Protein AF-A0AAJ3P695-F1 (afdb_monomer_lite)

Foldseek 3Di:
DDDDDDDDDPDDDDDPDDDDDAAQVLLVLLLVLLCCLQPVLLVQLLVLLLVQLLQQVVLVVDDPPDPSSSVVSVVSVVSNVVSVVSSVVSLVSSQVSLVVCCVVVRNVVSSVNSPVSSVVSVVSSVVSNVVSNVNSNVNNVVVVVD

Sequence (146 aa):
MPVGGYAAPSGSYTAPDAAPKPSGFLGLLALGLSILAAVVMPIIGGVSAFEVGRRIPQGVSGSTSDLGFLSPARDQVLWTELSFWAGTVFGIAAIVLGIIAIRRKRGRGAGIAALIVAVLGAIIFFVAVFTAFAVGGAAGYATFTT

Structure (mmCIF, N/CA/C/O backbone):
data_AF-A0AAJ3P695-F1
#
_entry.id   AF-A0AAJ3P695-F1
#
loop_
_atom_site.group_PDB
_atom_site.id
_atom_site.type_symbol
_atom_site.label_atom_id
_atom_site.label_alt_id
_atom_site.label_comp_id
_atom_site.label_asym_id
_atom_site.label_entity_id
_atom_site.label_seq_id
_atom_site.pdbx_PDB_ins_code
_atom_site.Cartn_x
_atom_site.Cartn_y
_atom_site.Cartn_z
_atom_site.occupancy
_atom_site.B_iso_or_equiv
_atom_site.auth_seq_id
_atom_site.auth_comp_id
_atom_site.auth_asym_id
_atom_site.auth_atom_id
_atom_site.pdbx_PDB_model_num
ATOM 1 N N . MET A 1 1 ? -24.726 28.591 71.465 1.00 56.81 1 MET A N 1
ATOM 2 C CA . MET A 1 1 ? -24.799 27.114 71.447 1.00 56.81 1 MET A CA 1
ATOM 3 C C . MET A 1 1 ? -24.069 26.636 70.196 1.00 56.81 1 MET A C 1
ATOM 5 O O . MET A 1 1 ? -24.360 27.201 69.147 1.00 56.81 1 MET A O 1
ATOM 9 N N . PRO A 1 2 ? -23.082 25.724 70.272 1.00 57.81 2 PRO A N 1
ATOM 10 C CA . PRO A 1 2 ? -22.361 25.244 69.089 1.00 57.81 2 PRO A CA 1
ATOM 11 C C . PRO A 1 2 ? -23.301 24.443 68.178 1.00 57.81 2 PRO A C 1
ATOM 13 O O . PRO A 1 2 ? -24.028 23.577 68.661 1.00 57.81 2 PRO A O 1
ATOM 16 N N . VAL A 1 3 ? -23.319 24.749 66.880 1.00 68.31 3 VAL A N 1
ATOM 17 C CA . VAL A 1 3 ? -24.127 24.011 65.898 1.00 68.31 3 VAL A CA 1
ATOM 18 C C . VAL A 1 3 ? -23.517 22.626 65.671 1.00 68.31 3 VAL A C 1
ATOM 20 O O . VAL A 1 3 ? -22.312 22.506 65.451 1.00 68.31 3 VAL A O 1
ATOM 23 N N . GLY A 1 4 ? -24.340 21.580 65.796 1.00 68.31 4 GLY A N 1
ATOM 24 C CA . GLY A 1 4 ? -23.918 20.183 65.694 1.00 68.31 4 GLY A CA 1
ATOM 25 C C . GLY A 1 4 ? -23.222 19.890 64.364 1.00 68.31 4 GLY A C 1
ATOM 26 O O . GLY A 1 4 ? -23.743 20.219 63.300 1.00 68.31 4 GLY A O 1
ATOM 27 N N . GLY A 1 5 ? -22.033 19.291 64.437 1.00 70.69 5 GLY A N 1
ATOM 28 C CA . GLY A 1 5 ? -21.273 18.871 63.264 1.00 70.69 5 GLY A CA 1
ATOM 29 C C . GLY A 1 5 ? -21.982 17.742 62.519 1.00 70.69 5 GLY A C 1
ATOM 30 O O . GLY A 1 5 ? -22.472 16.794 63.132 1.00 70.69 5 GLY A O 1
ATOM 31 N N . TYR A 1 6 ? -22.038 17.844 61.192 1.00 68.00 6 TYR A N 1
ATOM 32 C CA . TYR A 1 6 ? -22.589 16.800 60.335 1.00 68.00 6 TYR A CA 1
ATOM 33 C C . TYR A 1 6 ? -21.729 15.534 60.437 1.00 68.00 6 TYR A C 1
ATOM 35 O O . TYR A 1 6 ? -20.518 15.581 60.218 1.00 68.00 6 TYR A O 1
ATOM 43 N N . ALA A 1 7 ? -22.350 14.400 60.767 1.00 68.19 7 ALA A N 1
ATOM 44 C CA . ALA A 1 7 ? -21.685 13.105 60.734 1.00 68.19 7 ALA A CA 1
ATOM 45 C C . ALA A 1 7 ? -21.284 12.780 59.286 1.00 68.19 7 ALA A C 1
ATOM 47 O O . ALA A 1 7 ? -22.132 12.753 58.392 1.00 68.19 7 ALA A O 1
ATOM 48 N N . ALA A 1 8 ? -19.990 12.554 59.049 1.00 70.19 8 ALA A N 1
ATOM 49 C CA . ALA A 1 8 ? -19.507 12.097 57.754 1.00 70.19 8 ALA A CA 1
ATOM 50 C C . ALA A 1 8 ? -20.079 10.693 57.464 1.00 70.19 8 ALA A C 1
ATOM 52 O O . ALA A 1 8 ? -20.046 9.846 58.363 1.00 70.19 8 ALA A O 1
ATOM 53 N N . PRO A 1 9 ? -20.596 10.421 56.250 1.00 70.00 9 PRO A N 1
ATOM 54 C CA . PRO A 1 9 ? -21.115 9.104 55.900 1.00 70.00 9 PRO A CA 1
ATOM 55 C C . PRO A 1 9 ? -20.042 8.030 56.106 1.00 70.00 9 PRO A C 1
ATOM 57 O O . PRO A 1 9 ? -18.983 8.067 55.479 1.00 70.00 9 PRO A O 1
ATOM 60 N N . SER A 1 10 ? -20.307 7.073 56.993 1.00 69.50 10 SER A N 1
ATOM 61 C CA . SER A 1 10 ? -19.448 5.915 57.213 1.00 69.50 10 SER A CA 1
ATOM 62 C C . SER A 1 10 ? -19.768 4.835 56.178 1.00 69.50 10 SER A C 1
ATOM 64 O O . SER A 1 10 ? -20.741 4.095 56.289 1.00 69.50 10 SER A O 1
ATOM 66 N N . GLY A 1 11 ? -18.932 4.750 55.146 1.00 74.44 11 GLY A N 1
ATOM 67 C CA . GLY A 1 11 ? -18.967 3.683 54.149 1.00 74.44 11 GLY A CA 1
ATOM 68 C C . GLY A 1 11 ? -17.710 3.719 53.286 1.00 74.44 11 GLY A C 1
ATOM 69 O O . GLY A 1 11 ? -17.326 4.778 52.794 1.00 74.44 11 GLY A O 1
ATOM 70 N N . SER A 1 12 ? -17.041 2.579 53.108 1.00 76.88 12 SER A N 1
ATOM 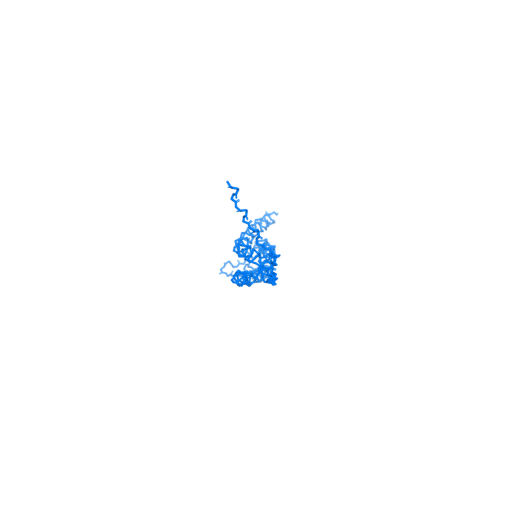71 C CA . SER A 1 12 ? -15.943 2.477 52.146 1.00 76.88 12 SER A CA 1
ATOM 72 C C . SER A 1 12 ? -16.518 2.480 50.732 1.00 76.88 12 SER A C 1
ATOM 74 O O . SER A 1 12 ? -17.296 1.595 50.380 1.00 76.88 12 SER A O 1
ATOM 76 N N . TYR A 1 13 ? -16.139 3.464 49.917 1.00 77.38 13 TYR A N 1
ATOM 77 C CA . TYR A 1 13 ? -16.445 3.452 48.489 1.00 77.38 13 TYR A CA 1
ATOM 78 C C . TYR A 1 13 ? -15.694 2.289 47.831 1.00 77.38 13 TYR A C 1
ATOM 80 O O . TYR A 1 13 ? -14.474 2.339 47.671 1.00 77.38 13 TYR A O 1
ATOM 88 N N . THR A 1 14 ? -16.416 1.236 47.455 1.00 78.31 14 THR A N 1
ATOM 89 C CA . THR A 1 14 ? -15.878 0.162 46.618 1.00 78.31 14 THR A CA 1
ATOM 90 C C . THR A 1 14 ? -16.176 0.508 45.166 1.00 78.31 14 THR A C 1
ATOM 92 O O . THR A 1 14 ? -17.333 0.514 44.744 1.00 78.31 14 THR A O 1
ATOM 95 N N . ALA A 1 15 ? -15.131 0.835 44.404 1.00 79.69 15 ALA A N 1
ATOM 96 C CA . ALA A 1 15 ? -15.264 1.040 42.968 1.00 79.69 15 ALA A CA 1
ATOM 97 C C . ALA A 1 15 ? -15.734 -0.271 42.303 1.00 79.69 15 ALA A C 1
ATOM 99 O O . ALA A 1 15 ? -15.202 -1.329 42.644 1.00 79.69 15 ALA A O 1
ATOM 100 N N . PRO A 1 16 ? -16.701 -0.226 41.368 1.00 79.62 16 PRO A N 1
ATOM 101 C CA . PRO A 1 16 ? -17.107 -1.407 40.611 1.00 79.62 16 PRO A CA 1
ATOM 102 C C . PRO A 1 16 ? -15.920 -2.026 39.864 1.00 79.62 16 PRO A C 1
ATOM 104 O O . PRO A 1 16 ? -15.073 -1.289 39.349 1.00 79.62 16 PRO A O 1
ATOM 107 N N . ASP A 1 17 ? -15.889 -3.357 39.753 1.00 79.75 17 ASP A N 1
ATOM 108 C CA . ASP A 1 17 ? -14.869 -4.061 38.972 1.00 79.75 17 ASP A CA 1
ATOM 109 C C . ASP A 1 17 ? -14.808 -3.513 37.539 1.00 79.75 17 ASP A C 1
ATOM 111 O O . ASP A 1 17 ? -15.821 -3.382 36.842 1.00 79.75 17 ASP A O 1
ATOM 115 N N . ALA A 1 18 ? -13.600 -3.170 37.088 1.00 77.00 18 ALA A N 1
ATOM 116 C CA . ALA A 1 18 ? -13.396 -2.630 35.754 1.00 77.00 18 ALA A CA 1
ATOM 117 C C . ALA A 1 18 ? -13.766 -3.682 34.696 1.00 77.00 18 ALA A C 1
ATOM 119 O O . ALA A 1 18 ? -13.201 -4.776 34.658 1.00 77.00 18 ALA A O 1
ATOM 120 N N . ALA A 1 19 ? -14.694 -3.335 33.800 1.00 76.94 19 ALA A N 1
ATOM 121 C CA . ALA A 1 19 ? -15.082 -4.217 32.705 1.00 76.94 19 ALA A CA 1
ATOM 122 C C . ALA A 1 19 ? -13.863 -4.588 31.823 1.00 76.94 19 ALA A C 1
ATOM 124 O O . ALA A 1 19 ? -13.024 -3.721 31.543 1.00 76.94 19 ALA A O 1
ATOM 125 N N . PRO A 1 20 ? -13.767 -5.838 31.322 1.00 76.31 20 PRO A N 1
ATOM 126 C CA . PRO A 1 20 ? -12.651 -6.269 30.485 1.00 76.31 20 PRO A CA 1
ATOM 127 C C . PRO A 1 20 ? -12.475 -5.390 29.240 1.00 76.31 20 PRO A C 1
ATOM 129 O O . PRO A 1 20 ? -13.421 -5.145 28.484 1.00 76.31 20 PRO A O 1
ATOM 132 N N . LYS A 1 21 ? -11.241 -4.935 28.986 1.00 75.56 21 LYS A N 1
ATOM 133 C CA . LYS A 1 21 ? -10.930 -4.107 27.814 1.00 75.56 21 LYS A CA 1
ATOM 134 C C . LYS A 1 21 ? -11.071 -4.936 26.527 1.00 75.56 21 LYS A C 1
ATOM 136 O O . LYS A 1 21 ? -10.470 -6.005 26.418 1.00 75.56 21 LYS A O 1
ATOM 141 N N . PRO A 1 22 ? -11.806 -4.450 25.513 1.00 77.25 22 PRO A N 1
ATOM 142 C CA . PRO A 1 22 ? -11.942 -5.167 24.252 1.00 77.25 22 PRO A CA 1
ATOM 143 C C . PRO A 1 22 ? -10.596 -5.250 23.506 1.00 77.25 22 PRO A C 1
ATOM 145 O O . PRO A 1 22 ? -9.848 -4.273 23.447 1.00 77.25 22 PRO A O 1
ATOM 148 N N . SER A 1 23 ? -10.304 -6.413 22.907 1.00 85.31 23 SER A N 1
ATOM 149 C CA . SER A 1 23 ? -9.052 -6.667 22.171 1.00 85.31 23 SER A CA 1
ATOM 150 C C . SER A 1 23 ? -8.837 -5.680 21.016 1.00 85.31 23 SER A C 1
ATOM 152 O O . SER A 1 23 ? -9.752 -5.398 20.240 1.00 85.31 23 SER A O 1
ATOM 154 N N . GLY A 1 24 ? -7.606 -5.176 20.887 1.00 88.75 24 GLY A N 1
ATOM 155 C CA . GLY A 1 24 ? -7.182 -4.252 19.829 1.00 88.75 24 GLY A CA 1
ATOM 156 C C . GLY A 1 24 ? -6.712 -4.919 18.53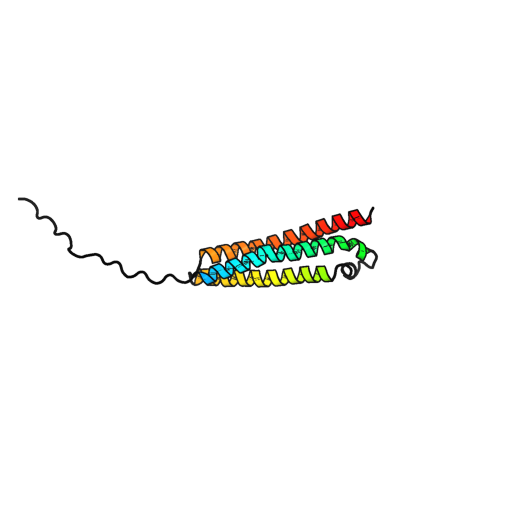3 1.00 88.75 24 GLY A C 1
ATOM 157 O O . GLY A 1 24 ? -6.305 -4.212 17.614 1.00 88.75 24 GLY A O 1
ATOM 158 N N . PHE A 1 25 ? -6.764 -6.253 18.448 1.00 93.31 25 PHE A N 1
ATOM 159 C CA . PHE A 1 25 ? -6.190 -7.031 17.344 1.00 93.31 25 PHE A CA 1
ATOM 160 C C . PHE A 1 25 ? -6.677 -6.585 15.959 1.00 93.31 25 PHE A C 1
ATOM 162 O O . PHE A 1 25 ? -5.885 -6.488 15.029 1.00 93.31 25 PHE A O 1
ATOM 169 N N . LEU A 1 26 ? -7.963 -6.245 15.828 1.00 91.44 26 LEU A N 1
ATOM 170 C CA . LEU A 1 26 ? -8.545 -5.865 14.540 1.00 91.44 26 LEU A CA 1
ATOM 171 C C . LEU A 1 26 ? -7.936 -4.571 13.978 1.00 91.44 26 LEU A C 1
ATOM 173 O O . LEU A 1 26 ? -7.648 -4.493 12.788 1.00 91.44 26 LEU A O 1
ATOM 177 N N . GLY A 1 27 ? -7.707 -3.576 14.841 1.00 92.69 27 GLY A N 1
ATOM 178 C CA . GLY A 1 27 ? -7.042 -2.335 14.450 1.00 92.69 27 GLY A CA 1
ATOM 179 C C . GLY A 1 27 ? -5.574 -2.554 14.084 1.00 92.69 27 GLY A C 1
ATOM 180 O O . GLY A 1 27 ? -5.097 -1.969 13.119 1.00 92.69 27 GLY A O 1
ATOM 181 N N . LEU A 1 28 ? -4.873 -3.427 14.814 1.00 95.75 28 LEU A N 1
ATOM 182 C CA . LEU A 1 28 ? -3.489 -3.811 14.511 1.00 95.75 28 LEU A CA 1
ATOM 183 C C . LEU A 1 28 ? -3.372 -4.534 13.166 1.00 95.75 28 LEU A C 1
ATOM 185 O O . LEU A 1 28 ? -2.480 -4.223 12.384 1.00 95.75 28 LEU A O 1
ATOM 189 N N . LEU A 1 29 ? -4.288 -5.457 12.876 1.00 96.81 29 LEU A N 1
ATOM 190 C CA . LEU A 1 29 ? -4.296 -6.193 11.616 1.00 96.81 29 LEU A CA 1
ATOM 191 C C . LEU A 1 29 ? -4.623 -5.272 10.432 1.00 96.81 29 LEU A C 1
ATOM 193 O O . LEU A 1 29 ? -3.947 -5.336 9.409 1.00 96.81 29 LEU A O 1
ATOM 197 N N . ALA A 1 30 ? -5.589 -4.360 10.595 1.00 97.00 30 ALA A N 1
ATOM 198 C CA . ALA A 1 30 ? -5.871 -3.321 9.605 1.00 97.00 30 ALA A CA 1
ATOM 199 C C . ALA A 1 30 ? -4.631 -2.459 9.319 1.00 97.00 30 ALA A C 1
ATOM 201 O O . ALA A 1 30 ? -4.295 -2.213 8.161 1.00 97.00 30 ALA A O 1
ATOM 202 N N . LEU A 1 31 ? -3.923 -2.042 10.373 1.00 97.50 31 LEU A N 1
ATOM 203 C CA . LEU A 1 31 ? -2.706 -1.247 10.243 1.00 97.50 31 LEU A CA 1
ATOM 204 C C . LEU A 1 31 ? -1.600 -2.024 9.520 1.00 97.50 31 LEU A C 1
ATOM 206 O O . LEU A 1 31 ? -1.015 -1.498 8.577 1.00 97.50 31 LEU A O 1
ATOM 210 N N . GLY A 1 32 ? -1.361 -3.283 9.893 1.00 97.75 32 GLY A N 1
ATOM 211 C CA . GLY A 1 32 ? -0.370 -4.134 9.231 1.00 97.75 32 GLY A CA 1
ATOM 212 C C . GLY A 1 32 ? -0.624 -4.283 7.729 1.00 97.75 32 GLY A C 1
ATOM 213 O O . GLY A 1 32 ? 0.291 -4.096 6.931 1.00 97.75 32 GLY A O 1
ATOM 214 N N . LEU A 1 33 ? -1.876 -4.530 7.331 1.00 97.81 33 LEU A N 1
ATOM 215 C CA . LEU A 1 33 ? -2.254 -4.616 5.917 1.00 97.81 33 LEU A CA 1
ATOM 216 C C . LEU A 1 33 ? -2.079 -3.283 5.181 1.00 97.81 33 LEU A C 1
ATOM 218 O O . LEU A 1 33 ? -1.593 -3.276 4.053 1.00 97.81 33 LEU A O 1
ATOM 222 N N . SER A 1 34 ? -2.418 -2.156 5.819 1.00 97.75 34 SER A N 1
ATOM 223 C CA . SER A 1 34 ? -2.213 -0.833 5.215 1.00 97.75 34 SER A CA 1
ATOM 224 C C . SER A 1 34 ? -0.733 -0.536 4.969 1.00 97.75 34 SER A C 1
ATOM 226 O O . SER A 1 34 ? -0.390 -0.020 3.913 1.00 97.75 34 SER A O 1
ATOM 228 N N . ILE A 1 35 ? 0.156 -0.920 5.891 1.00 98.19 35 ILE A N 1
ATOM 229 C CA . ILE A 1 35 ? 1.607 -0.749 5.738 1.00 98.19 35 ILE A CA 1
ATOM 230 C C . ILE A 1 35 ? 2.139 -1.662 4.632 1.00 98.19 35 ILE A C 1
ATOM 232 O O . ILE A 1 35 ? 2.925 -1.221 3.797 1.00 98.19 35 ILE A O 1
ATOM 236 N N . LEU A 1 36 ? 1.684 -2.917 4.582 1.00 97.62 36 LEU A N 1
ATOM 237 C CA . LEU A 1 36 ? 2.062 -3.846 3.518 1.00 97.62 36 LEU A CA 1
ATOM 238 C C . LEU A 1 36 ? 1.683 -3.287 2.137 1.00 97.62 36 LEU A C 1
ATOM 240 O O . LEU A 1 36 ? 2.505 -3.282 1.221 1.00 97.62 36 LEU A O 1
ATOM 244 N N . ALA A 1 37 ? 0.465 -2.753 2.019 1.00 97.19 37 ALA A N 1
ATOM 245 C CA . ALA A 1 37 ? -0.024 -2.112 0.806 1.00 97.19 37 ALA A CA 1
ATOM 246 C C . ALA A 1 37 ? 0.732 -0.817 0.470 1.00 97.19 37 ALA A C 1
ATOM 248 O O . ALA A 1 37 ? 1.038 -0.585 -0.692 1.00 97.19 37 ALA A O 1
ATOM 249 N N . ALA A 1 38 ? 1.047 0.018 1.464 1.00 97.69 38 ALA A N 1
ATOM 250 C CA . ALA A 1 38 ? 1.646 1.340 1.264 1.00 97.69 38 ALA A CA 1
ATOM 251 C C . ALA A 1 38 ? 3.174 1.330 1.108 1.00 97.69 38 ALA A C 1
ATOM 253 O O . ALA A 1 38 ? 3.742 2.342 0.708 1.00 97.69 38 ALA A O 1
ATOM 254 N N . VAL A 1 39 ? 3.846 0.226 1.448 1.00 98.00 39 VAL A N 1
ATOM 255 C CA . VAL A 1 39 ? 5.315 0.141 1.430 1.00 98.00 39 VAL A CA 1
ATOM 256 C C . VAL A 1 39 ? 5.791 -0.990 0.533 1.00 98.00 39 VAL A C 1
ATOM 258 O O . VAL A 1 39 ? 6.507 -0.750 -0.434 1.00 98.00 39 VAL A O 1
ATOM 261 N N . VAL A 1 40 ? 5.377 -2.228 0.807 1.00 97.94 40 VAL A N 1
ATOM 262 C CA . VAL A 1 40 ? 5.942 -3.398 0.117 1.00 97.94 40 VAL A CA 1
ATOM 263 C C . VAL A 1 40 ? 5.498 -3.445 -1.343 1.00 97.94 40 VAL A C 1
ATOM 265 O O . VAL A 1 40 ? 6.322 -3.675 -2.227 1.00 97.94 40 VAL A O 1
ATOM 268 N N . MET A 1 41 ? 4.220 -3.177 -1.616 1.00 98.06 41 MET A N 1
ATOM 269 C CA . MET A 1 41 ? 3.699 -3.213 -2.987 1.00 98.06 41 MET A CA 1
ATOM 270 C C . MET A 1 41 ? 4.295 -2.112 -3.886 1.00 98.06 41 MET A C 1
ATOM 272 O O . MET A 1 41 ? 4.734 -2.452 -4.984 1.00 98.06 41 MET A O 1
ATOM 276 N N . PRO A 1 42 ? 4.425 -0.839 -3.450 1.00 97.62 42 PRO A N 1
ATOM 277 C CA . PRO A 1 42 ? 5.130 0.194 -4.211 1.00 97.62 42 PRO A CA 1
ATOM 278 C C . PRO A 1 42 ? 6.595 -0.131 -4.497 1.00 97.62 42 PRO A C 1
ATOM 280 O O . PRO A 1 42 ? 7.080 0.210 -5.569 1.00 97.62 42 PRO A O 1
ATOM 283 N N . ILE A 1 43 ? 7.302 -0.798 -3.578 1.00 97.88 43 ILE A N 1
ATOM 284 C CA . ILE A 1 43 ? 8.700 -1.198 -3.803 1.00 97.88 43 ILE A CA 1
ATOM 285 C C . ILE A 1 43 ? 8.780 -2.227 -4.935 1.00 97.88 43 ILE A C 1
ATOM 287 O O . ILE A 1 43 ? 9.532 -2.031 -5.887 1.00 97.88 43 ILE A O 1
ATOM 291 N N . ILE A 1 44 ? 7.981 -3.296 -4.864 1.00 97.81 44 ILE A N 1
ATOM 292 C CA . ILE A 1 44 ? 7.969 -4.350 -5.892 1.00 97.81 44 ILE A CA 1
ATOM 293 C C . ILE A 1 44 ? 7.530 -3.771 -7.242 1.00 97.81 44 ILE A C 1
ATOM 295 O O . ILE A 1 44 ? 8.197 -3.986 -8.259 1.00 97.81 44 ILE A O 1
ATOM 299 N N . GLY A 1 45 ? 6.437 -3.004 -7.246 1.00 97.06 45 GLY A N 1
ATOM 300 C CA . GLY A 1 45 ? 5.902 -2.370 -8.445 1.00 97.06 45 GLY A CA 1
ATOM 301 C C . GLY A 1 45 ? 6.862 -1.351 -9.046 1.00 97.06 45 GLY A C 1
ATOM 302 O O . GLY A 1 45 ? 7.041 -1.342 -10.258 1.00 97.06 45 GLY A O 1
ATOM 303 N N . GLY A 1 46 ? 7.526 -0.546 -8.215 1.00 96.50 46 GLY A N 1
ATOM 304 C CA . GLY A 1 46 ? 8.492 0.469 -8.630 1.00 96.50 46 GLY A CA 1
ATOM 305 C C . GLY A 1 46 ? 9.769 -0.123 -9.225 1.00 96.50 46 GLY A C 1
ATOM 306 O O . GLY A 1 46 ? 10.174 0.290 -10.307 1.00 96.50 46 GLY A O 1
ATOM 307 N N . VAL A 1 47 ? 10.371 -1.132 -8.583 1.00 97.50 47 VAL A N 1
ATOM 308 C CA . VAL A 1 47 ? 11.546 -1.837 -9.139 1.00 97.50 47 VAL A CA 1
ATOM 309 C C . VAL A 1 47 ? 11.200 -2.461 -10.488 1.00 97.50 47 VAL A C 1
ATOM 311 O O . VAL A 1 47 ? 11.937 -2.297 -11.459 1.00 97.50 47 VAL A O 1
ATOM 314 N N . SER A 1 48 ? 10.043 -3.117 -10.570 1.00 96.62 48 SER A N 1
ATOM 315 C CA . SER A 1 48 ? 9.568 -3.719 -11.816 1.00 96.62 48 SER A CA 1
ATOM 316 C C . SER A 1 48 ? 9.301 -2.651 -12.883 1.00 96.62 48 SER A C 1
ATOM 318 O O . SER A 1 48 ? 9.736 -2.800 -14.018 1.00 96.62 48 SER A O 1
ATOM 320 N N . ALA A 1 49 ? 8.693 -1.521 -12.520 1.00 96.00 49 ALA A N 1
ATOM 321 C CA . ALA A 1 49 ? 8.389 -0.428 -13.440 1.00 96.00 49 ALA A CA 1
ATOM 322 C C . ALA A 1 49 ? 9.643 0.279 -13.978 1.00 96.00 49 ALA A C 1
ATOM 324 O O . ALA A 1 49 ? 9.695 0.607 -15.163 1.00 96.00 49 ALA A O 1
ATOM 325 N N . PHE A 1 50 ? 10.673 0.467 -13.147 1.00 96.75 50 PHE A N 1
ATOM 326 C CA . PHE A 1 50 ? 11.984 0.945 -13.595 1.00 96.75 50 PHE A CA 1
ATOM 327 C C . PHE A 1 50 ? 12.570 0.021 -14.663 1.00 96.75 50 PHE A C 1
ATOM 329 O O . PHE A 1 50 ? 13.019 0.457 -15.722 1.00 96.75 50 PHE A O 1
ATOM 336 N N . GLU A 1 51 ? 12.515 -1.277 -14.397 1.00 94.44 51 GLU A N 1
ATOM 337 C CA . GLU A 1 51 ? 13.002 -2.314 -15.288 1.00 94.44 51 GLU A CA 1
ATOM 338 C C . GLU A 1 51 ? 12.192 -2.392 -16.598 1.00 94.44 51 GLU A C 1
ATOM 340 O O . GLU A 1 51 ? 12.778 -2.624 -17.660 1.00 94.44 51 GLU A O 1
ATOM 345 N N . VAL A 1 52 ? 10.879 -2.134 -16.558 1.00 92.69 52 VAL A N 1
ATOM 346 C CA . VAL A 1 52 ? 10.061 -1.940 -17.766 1.00 92.69 52 VAL A CA 1
ATOM 347 C C . VAL A 1 52 ? 10.566 -0.738 -18.557 1.00 92.69 52 VAL A C 1
ATOM 349 O O . VAL A 1 52 ? 10.928 -0.898 -19.721 1.00 92.69 52 VAL A O 1
ATOM 352 N N . GLY A 1 53 ? 10.655 0.439 -17.928 1.00 91.75 53 GLY A N 1
ATOM 353 C CA . GLY A 1 53 ? 11.100 1.672 -18.581 1.00 91.75 53 GLY A CA 1
ATOM 354 C C . GLY A 1 53 ? 12.461 1.515 -19.262 1.00 91.75 53 GLY A C 1
ATOM 355 O O . GLY A 1 53 ? 12.624 1.863 -20.429 1.00 91.75 53 GLY A O 1
ATOM 356 N N . ARG A 1 54 ? 13.419 0.888 -18.572 1.00 93.19 54 ARG A N 1
ATOM 357 C CA . ARG A 1 54 ? 14.787 0.671 -19.062 1.00 93.19 54 ARG A CA 1
ATOM 358 C C . ARG A 1 54 ? 14.865 -0.179 -20.330 1.00 93.19 54 ARG A C 1
ATOM 360 O O . ARG A 1 54 ? 15.790 -0.007 -21.120 1.00 93.19 54 ARG A O 1
ATOM 367 N N . ARG A 1 55 ? 13.909 -1.088 -20.536 1.00 89.62 55 ARG A N 1
ATOM 368 C CA . ARG A 1 55 ? 13.865 -2.002 -21.689 1.00 89.62 55 ARG A CA 1
ATOM 369 C C . ARG A 1 55 ? 13.034 -1.483 -22.861 1.00 89.62 55 ARG A C 1
ATOM 371 O O . ARG A 1 55 ? 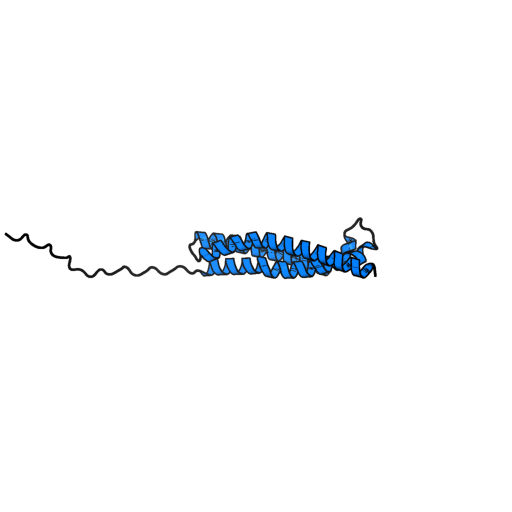13.120 -2.065 -23.940 1.00 89.62 55 ARG A O 1
ATOM 378 N N . ILE A 1 56 ? 12.283 -0.390 -22.691 1.00 85.81 56 ILE A N 1
ATOM 379 C CA . ILE A 1 56 ? 11.451 0.196 -23.759 1.00 85.81 56 ILE A CA 1
ATOM 380 C C . ILE A 1 56 ? 12.214 0.381 -25.074 1.00 85.81 56 ILE A C 1
ATOM 382 O O . ILE A 1 56 ? 11.692 -0.049 -26.103 1.00 85.81 56 ILE A O 1
ATOM 386 N N . PRO A 1 57 ? 13.437 0.941 -25.099 1.00 84.19 57 PRO A N 1
ATOM 387 C CA . PRO A 1 57 ? 14.084 1.225 -26.377 1.00 84.19 57 PRO A CA 1
ATOM 388 C C . PRO A 1 57 ? 14.421 -0.041 -27.187 1.00 84.19 57 PRO A C 1
ATOM 390 O O . PRO A 1 57 ? 14.497 0.024 -28.409 1.00 84.19 57 PRO A O 1
ATOM 393 N N . GLN A 1 58 ? 14.539 -1.211 -26.542 1.00 79.81 58 GLN A N 1
ATOM 394 C CA . GLN A 1 58 ? 14.725 -2.502 -27.227 1.00 79.81 58 GLN A CA 1
ATOM 395 C C . GLN A 1 58 ? 13.475 -2.905 -28.018 1.00 79.81 58 GLN A C 1
ATOM 397 O O . GLN A 1 58 ? 13.579 -3.456 -29.112 1.00 79.81 58 GLN A O 1
ATOM 402 N N . GLY A 1 59 ? 12.292 -2.610 -27.473 1.00 71.56 59 GLY A N 1
ATOM 403 C CA . GLY A 1 59 ? 11.001 -2.948 -28.071 1.00 71.56 59 GLY A CA 1
ATOM 404 C C . GLY A 1 59 ? 10.508 -1.948 -29.117 1.00 71.56 59 GLY A C 1
ATOM 405 O O . GLY A 1 59 ? 9.660 -2.297 -29.933 1.00 71.56 59 GLY A O 1
ATOM 406 N N . VAL A 1 60 ? 11.059 -0.729 -29.135 1.00 71.75 60 VAL A N 1
ATOM 407 C CA . VAL A 1 60 ? 10.722 0.329 -30.111 1.00 71.75 60 VAL A CA 1
ATOM 408 C C . VAL A 1 60 ? 11.277 0.035 -31.517 1.00 71.75 60 VAL A C 1
ATOM 410 O O . VAL A 1 60 ? 10.870 0.666 -32.485 1.00 71.75 60 VAL A O 1
ATOM 413 N N . SER A 1 61 ? 12.145 -0.972 -31.666 1.00 65.00 61 SER A N 1
ATOM 414 C CA . SER A 1 61 ? 12.611 -1.458 -32.976 1.00 65.00 61 SER A CA 1
ATOM 415 C C . SER A 1 61 ? 11.523 -2.166 -33.812 1.00 65.00 61 SER A C 1
ATOM 417 O O . SER A 1 61 ? 11.733 -2.410 -35.000 1.00 65.00 61 SER A O 1
ATOM 419 N N . GLY A 1 62 ? 10.365 -2.483 -33.214 1.00 62.28 62 GLY A N 1
ATOM 420 C CA . GLY A 1 62 ? 9.186 -3.055 -33.875 1.00 62.28 62 GLY A CA 1
ATOM 421 C C . GLY A 1 62 ? 8.034 -2.056 -34.071 1.00 62.28 62 GLY A C 1
ATOM 422 O O . GLY A 1 62 ? 8.167 -0.861 -33.821 1.00 62.28 62 GLY A O 1
ATOM 423 N N . SER A 1 63 ? 6.870 -2.546 -34.516 1.00 60.41 63 SER A N 1
ATOM 424 C CA . SER A 1 63 ? 5.658 -1.722 -34.662 1.00 60.41 63 SER A CA 1
ATOM 425 C C . SER A 1 63 ? 5.198 -1.161 -33.309 1.00 60.41 63 SER A C 1
ATOM 427 O O . SER A 1 63 ? 4.909 -1.919 -32.385 1.00 60.41 63 SER A O 1
ATOM 429 N N . THR A 1 64 ? 5.081 0.164 -33.205 1.00 67.25 64 THR A N 1
ATOM 430 C CA . THR A 1 64 ? 4.526 0.871 -32.035 1.00 67.25 64 THR A CA 1
ATOM 431 C C . THR A 1 64 ? 2.996 0.880 -32.011 1.00 67.25 64 THR A C 1
ATOM 433 O O . THR A 1 64 ? 2.399 1.433 -31.090 1.00 67.25 64 THR A O 1
ATOM 436 N N . SER A 1 65 ? 2.354 0.286 -33.022 1.00 69.31 65 SER A N 1
ATOM 437 C CA . SER A 1 65 ? 0.894 0.228 -33.141 1.00 69.31 65 SER A CA 1
ATOM 438 C C . SER A 1 65 ? 0.251 -0.757 -32.158 1.00 69.31 65 SER A C 1
ATOM 440 O O . SER A 1 65 ? -0.921 -0.592 -31.836 1.00 69.31 65 SER A O 1
ATOM 442 N N . ASP A 1 66 ? 1.026 -1.716 -31.63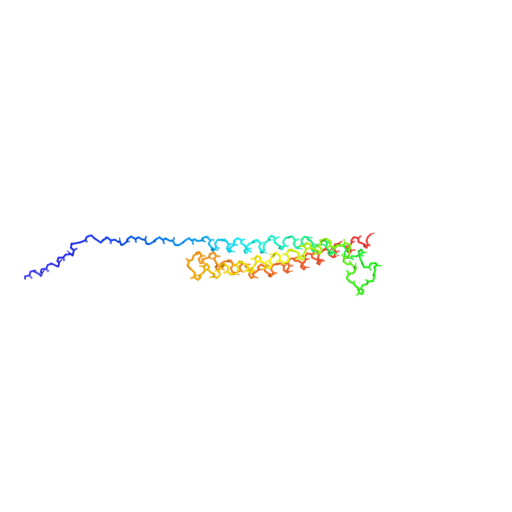8 1.00 75.19 66 ASP A N 1
ATOM 443 C CA . ASP A 1 66 ? 0.582 -2.737 -30.685 1.00 75.19 66 ASP A CA 1
ATOM 444 C C . ASP A 1 66 ? 1.447 -2.729 -29.414 1.00 75.19 66 ASP A C 1
ATOM 446 O O . ASP A 1 66 ? 2.587 -2.270 -29.420 1.00 75.19 66 ASP A O 1
ATOM 450 N N . LEU A 1 67 ? 0.963 -3.329 -28.318 1.00 79.56 67 LEU A N 1
ATOM 451 C CA . LEU A 1 67 ? 1.701 -3.467 -27.044 1.00 79.56 67 LEU A CA 1
ATOM 452 C C . LEU A 1 67 ? 2.941 -4.389 -27.126 1.00 79.56 67 LEU A C 1
ATOM 454 O O . LEU A 1 67 ? 3.576 -4.682 -26.112 1.00 79.56 67 LEU A O 1
ATOM 458 N N . GLY A 1 68 ? 3.315 -4.842 -28.327 1.00 78.44 68 GLY A N 1
ATOM 459 C CA . GLY A 1 68 ? 4.471 -5.703 -28.579 1.00 78.44 68 GLY A CA 1
ATOM 460 C C . GLY A 1 68 ? 5.808 -5.087 -28.155 1.00 78.44 68 GLY A C 1
ATOM 461 O O . GLY A 1 68 ? 6.727 -5.825 -27.804 1.00 78.44 68 GLY A O 1
ATOM 462 N N . PHE A 1 69 ? 5.908 -3.756 -28.077 1.00 77.06 69 PHE A N 1
ATOM 463 C CA . PHE A 1 69 ? 7.105 -3.069 -27.574 1.00 77.06 69 PHE A CA 1
ATOM 464 C C . PHE A 1 69 ? 7.381 -3.328 -26.078 1.00 77.06 69 PHE A C 1
ATOM 466 O O . PHE A 1 69 ? 8.498 -3.110 -25.617 1.00 77.06 69 PHE A O 1
ATOM 473 N N . LEU A 1 70 ? 6.398 -3.825 -25.316 1.00 83.94 70 LEU A N 1
ATOM 474 C CA . LEU A 1 70 ? 6.580 -4.259 -23.924 1.00 83.94 70 LEU A CA 1
ATOM 475 C C . LEU A 1 70 ? 7.059 -5.709 -23.807 1.00 83.94 70 LEU A C 1
ATOM 477 O O . LEU A 1 70 ? 7.414 -6.143 -22.712 1.00 83.94 70 LEU A O 1
ATOM 481 N N . SER A 1 71 ? 7.101 -6.463 -24.912 1.00 85.88 71 SER A N 1
ATOM 482 C CA . SER A 1 71 ? 7.543 -7.862 -24.908 1.00 85.88 71 SER A CA 1
ATOM 483 C C . SER A 1 71 ? 8.917 -8.093 -24.260 1.00 85.88 71 SER A C 1
ATOM 485 O O . SER A 1 71 ? 9.025 -9.076 -23.522 1.00 85.88 71 SER A O 1
ATOM 487 N N . PRO A 1 72 ? 9.930 -7.203 -24.388 1.00 86.06 72 PRO A N 1
ATOM 488 C CA . PRO A 1 72 ? 11.218 -7.396 -23.715 1.00 86.06 72 PRO A CA 1
ATOM 489 C C . PRO A 1 72 ? 11.128 -7.302 -22.185 1.00 86.06 72 PRO A C 1
ATOM 491 O O . PRO A 1 72 ? 12.028 -7.761 -21.487 1.00 86.06 72 PRO A O 1
ATOM 494 N N . ALA A 1 73 ? 10.059 -6.694 -21.662 1.00 90.31 73 ALA A N 1
ATOM 495 C CA . ALA A 1 73 ? 9.829 -6.469 -20.240 1.00 90.31 73 ALA A CA 1
ATOM 496 C C . ALA A 1 73 ? 8.557 -7.154 -19.715 1.00 90.31 73 ALA A C 1
ATOM 498 O O . ALA A 1 73 ? 8.001 -6.734 -18.699 1.00 90.31 73 ALA A O 1
ATOM 499 N N . ARG A 1 74 ? 8.059 -8.179 -20.415 1.00 91.12 74 ARG A N 1
ATOM 500 C CA . ARG A 1 74 ? 6.759 -8.796 -20.120 1.00 91.12 74 ARG A CA 1
ATOM 501 C C . ARG A 1 74 ? 6.650 -9.287 -18.677 1.00 91.12 74 ARG A C 1
ATOM 503 O O . ARG A 1 74 ? 5.643 -9.033 -18.024 1.00 91.12 74 ARG A O 1
ATOM 510 N N . ASP A 1 75 ? 7.682 -9.954 -18.173 1.00 94.12 75 ASP A N 1
ATOM 511 C CA . ASP A 1 75 ? 7.676 -10.481 -16.806 1.00 94.12 75 ASP A CA 1
ATOM 512 C C . ASP A 1 75 ? 7.624 -9.348 -15.776 1.00 94.12 75 ASP A C 1
ATOM 514 O O . ASP A 1 75 ? 6.937 -9.443 -14.763 1.00 94.12 75 ASP A O 1
ATOM 518 N N . GLN A 1 76 ? 8.306 -8.238 -16.050 1.00 95.00 76 GLN A N 1
ATOM 519 C CA . GLN A 1 76 ? 8.306 -7.062 -15.190 1.00 95.00 76 GLN A CA 1
ATOM 520 C C . GLN A 1 76 ? 6.955 -6.347 -15.222 1.00 95.00 76 GLN A C 1
ATOM 522 O O . GLN A 1 76 ? 6.475 -5.936 -14.170 1.00 95.00 76 GLN A O 1
ATOM 527 N N . VAL A 1 77 ? 6.300 -6.273 -16.385 1.00 94.38 77 VAL A N 1
ATOM 528 C CA . VAL A 1 77 ? 4.918 -5.781 -16.487 1.00 94.38 77 VAL A CA 1
ATOM 529 C C . VAL A 1 77 ? 3.992 -6.630 -15.616 1.00 94.38 77 VAL A C 1
ATOM 531 O O . VAL A 1 77 ? 3.235 -6.075 -14.824 1.00 94.38 77 VAL A O 1
ATOM 534 N N . LEU A 1 78 ? 4.111 -7.962 -15.668 1.00 95.31 78 LEU A N 1
ATOM 535 C CA . LEU A 1 78 ? 3.312 -8.860 -14.828 1.00 95.31 78 LEU A CA 1
ATOM 536 C C . LEU A 1 78 ? 3.564 -8.641 -13.329 1.00 95.31 78 LEU A C 1
ATOM 538 O O . LEU A 1 78 ? 2.615 -8.634 -12.551 1.00 95.31 78 LEU A O 1
ATOM 542 N N . TRP A 1 79 ? 4.810 -8.416 -12.904 1.00 96.69 79 TRP A N 1
ATOM 543 C CA . TRP A 1 79 ? 5.115 -8.079 -11.507 1.00 96.69 79 TRP A CA 1
ATOM 544 C C . TRP A 1 79 ? 4.574 -6.703 -11.093 1.00 96.69 79 TRP A C 1
ATOM 546 O O . TRP A 1 79 ? 4.086 -6.541 -9.968 1.00 96.69 79 TRP A O 1
ATOM 556 N N . THR A 1 80 ? 4.593 -5.716 -11.991 1.00 95.69 80 THR A N 1
ATOM 557 C CA . THR A 1 80 ? 3.961 -4.409 -11.763 1.00 95.69 80 THR A CA 1
ATOM 558 C C . THR A 1 80 ? 2.442 -4.550 -11.632 1.00 95.69 80 THR A C 1
ATOM 560 O O . THR A 1 80 ? 1.864 -4.013 -10.689 1.00 95.69 80 THR A O 1
ATOM 563 N N . GLU A 1 81 ? 1.789 -5.331 -12.491 1.00 95.88 81 GLU A N 1
ATOM 564 C CA . GLU A 1 81 ? 0.348 -5.596 -12.401 1.00 95.88 81 GLU A CA 1
ATOM 565 C C . GLU A 1 81 ? -0.011 -6.391 -11.142 1.00 95.88 81 GLU A C 1
ATOM 567 O O . GLU A 1 81 ? -0.958 -6.050 -10.432 1.00 95.88 81 GLU A O 1
ATOM 572 N N . LEU A 1 82 ? 0.764 -7.426 -10.813 1.00 97.69 82 LEU A N 1
ATOM 573 C CA . LEU A 1 82 ? 0.529 -8.247 -9.631 1.00 97.69 82 LEU A CA 1
ATOM 574 C C . LEU A 1 82 ? 0.674 -7.427 -8.348 1.00 97.69 82 LEU A C 1
ATOM 576 O O . LEU A 1 82 ? -0.152 -7.557 -7.447 1.00 97.69 82 LEU A O 1
ATOM 580 N N . SER A 1 83 ? 1.683 -6.556 -8.267 1.00 96.38 83 SER A N 1
ATOM 581 C CA . SER A 1 83 ? 1.846 -5.654 -7.122 1.00 96.38 83 SER A CA 1
ATOM 582 C C . SER A 1 83 ? 0.715 -4.625 -7.031 1.00 96.38 83 SER A C 1
ATOM 584 O O . SER A 1 83 ? 0.246 -4.346 -5.926 1.00 96.38 83 SER A O 1
ATOM 586 N N . PHE A 1 84 ? 0.208 -4.129 -8.165 1.00 97.88 84 PHE A N 1
ATOM 587 C CA . PHE A 1 84 ? -0.972 -3.265 -8.205 1.00 97.88 84 PHE A CA 1
ATOM 588 C C . PHE A 1 84 ? -2.217 -3.979 -7.660 1.00 97.88 84 PHE A C 1
ATOM 590 O O . PHE A 1 84 ? -2.897 -3.459 -6.768 1.00 97.88 84 PHE A O 1
ATOM 597 N N . TRP A 1 85 ? -2.502 -5.195 -8.133 1.00 98.12 85 TRP A N 1
ATOM 598 C CA . TRP A 1 85 ? -3.667 -5.958 -7.684 1.00 98.12 85 TRP A CA 1
ATOM 599 C C . TRP A 1 85 ? -3.545 -6.396 -6.225 1.00 98.12 85 TRP A C 1
ATOM 601 O O . TRP A 1 85 ? -4.486 -6.216 -5.452 1.00 98.12 85 TRP A O 1
ATOM 611 N N . ALA A 1 86 ? -2.382 -6.897 -5.812 1.00 97.75 86 ALA A N 1
ATOM 612 C CA . ALA A 1 86 ? -2.126 -7.271 -4.426 1.00 97.75 86 ALA A CA 1
ATOM 613 C C . ALA A 1 86 ? -2.229 -6.058 -3.488 1.00 97.75 86 ALA A C 1
ATOM 615 O O . ALA A 1 86 ? -2.907 -6.129 -2.462 1.00 97.75 86 ALA A O 1
ATOM 616 N N . GLY A 1 87 ? -1.639 -4.918 -3.861 1.00 97.25 87 GLY A N 1
ATOM 617 C CA . GLY A 1 87 ? -1.764 -3.663 -3.119 1.00 97.25 87 GLY A CA 1
ATOM 618 C C . GLY A 1 87 ? -3.204 -3.183 -3.005 1.00 97.25 87 GLY A C 1
ATOM 619 O O . GLY A 1 87 ? -3.624 -2.784 -1.921 1.00 97.25 87 GLY A O 1
ATOM 620 N N . THR A 1 88 ? -3.992 -3.310 -4.072 1.00 97.69 88 THR A N 1
ATOM 621 C CA . THR A 1 88 ? -5.422 -2.978 -4.062 1.00 97.69 88 THR A CA 1
ATOM 622 C C . THR A 1 88 ? -6.193 -3.869 -3.090 1.00 97.69 88 THR A C 1
ATOM 624 O O . THR A 1 88 ? -6.934 -3.366 -2.245 1.00 97.69 88 THR A O 1
ATOM 627 N N . VAL A 1 89 ? -5.981 -5.187 -3.144 1.00 98.38 89 VAL A N 1
ATOM 628 C CA . VAL A 1 89 ? -6.635 -6.143 -2.236 1.00 98.38 89 VAL A CA 1
ATOM 629 C C . VAL A 1 89 ? -6.260 -5.863 -0.780 1.00 98.38 89 VAL A C 1
ATOM 631 O O . VAL A 1 89 ? -7.146 -5.773 0.073 1.00 98.38 89 VAL A O 1
ATOM 634 N N . PHE A 1 90 ? -4.974 -5.661 -0.482 1.00 98.19 90 PHE A N 1
ATOM 635 C CA . PHE A 1 90 ? -4.518 -5.341 0.872 1.00 98.19 90 PHE A CA 1
ATOM 636 C C . PHE A 1 90 ? -5.026 -3.980 1.359 1.00 98.19 90 PHE A C 1
ATOM 638 O O . PHE A 1 90 ? -5.458 -3.872 2.507 1.00 98.19 90 PHE A O 1
ATOM 645 N N . GLY A 1 91 ? -5.038 -2.961 0.499 1.00 97.12 91 GLY A N 1
ATOM 646 C CA . GLY A 1 91 ? -5.557 -1.631 0.814 1.00 97.12 91 GLY A CA 1
ATOM 647 C C . GLY A 1 91 ? -7.053 -1.653 1.126 1.00 97.12 91 GLY A C 1
ATOM 648 O O . GLY A 1 91 ? -7.477 -1.130 2.156 1.00 97.12 91 GLY A O 1
ATOM 649 N N . ILE A 1 92 ? -7.855 -2.334 0.301 1.00 98.19 92 ILE A N 1
ATOM 650 C CA . ILE A 1 92 ? -9.295 -2.501 0.543 1.00 98.19 92 ILE A CA 1
ATOM 651 C C . ILE A 1 92 ? -9.533 -3.281 1.841 1.00 98.19 92 ILE A C 1
ATOM 653 O O . ILE A 1 92 ? -10.337 -2.856 2.674 1.00 98.19 92 ILE A O 1
ATOM 657 N N . ALA A 1 93 ? -8.814 -4.386 2.059 1.00 97.88 93 ALA A N 1
ATOM 658 C CA . ALA A 1 93 ? -8.923 -5.163 3.291 1.00 97.88 93 ALA A CA 1
ATOM 659 C C . ALA A 1 93 ? -8.587 -4.315 4.530 1.00 97.88 93 ALA A C 1
ATOM 661 O O . ALA A 1 93 ? -9.314 -4.362 5.525 1.00 97.88 93 ALA A O 1
ATOM 662 N N . ALA A 1 94 ? -7.540 -3.487 4.458 1.00 97.56 94 ALA A N 1
ATOM 663 C CA . ALA A 1 94 ? -7.164 -2.563 5.522 1.00 97.56 94 ALA A CA 1
ATOM 664 C C . ALA A 1 94 ? -8.261 -1.529 5.814 1.00 97.56 94 ALA A C 1
ATOM 666 O O . ALA A 1 94 ? -8.577 -1.290 6.980 1.00 97.56 94 ALA A O 1
ATOM 667 N N . ILE A 1 95 ? -8.887 -0.963 4.777 1.00 97.62 95 ILE A N 1
ATOM 668 C CA . ILE A 1 95 ? -9.996 -0.010 4.923 1.00 97.62 95 ILE A CA 1
ATOM 669 C C . ILE A 1 95 ? -11.183 -0.675 5.624 1.00 97.62 95 ILE A C 1
ATOM 671 O O . ILE A 1 95 ? -11.683 -0.161 6.628 1.00 97.62 95 ILE A O 1
ATOM 675 N N . VAL A 1 96 ? -11.610 -1.845 5.144 1.00 98.00 96 VAL A N 1
ATOM 676 C CA . VAL A 1 96 ? -12.748 -2.582 5.711 1.00 98.00 96 VAL A CA 1
ATOM 677 C C . VAL A 1 96 ? -12.489 -2.937 7.177 1.00 98.00 96 VAL A C 1
ATOM 679 O O . VAL A 1 96 ? -13.313 -2.646 8.049 1.00 98.00 96 VAL A O 1
ATOM 682 N N . LEU A 1 97 ? -11.326 -3.512 7.483 1.00 96.75 97 LEU A N 1
ATOM 683 C CA . LEU A 1 97 ? -10.966 -3.895 8.848 1.00 96.75 97 LEU A CA 1
ATOM 684 C C . LEU A 1 97 ? -10.781 -2.683 9.764 1.00 96.75 97 LEU A C 1
ATOM 686 O O . LEU A 1 97 ? -11.198 -2.732 10.923 1.00 96.75 97 LEU A O 1
ATOM 690 N N . GLY A 1 98 ? -10.233 -1.582 9.247 1.0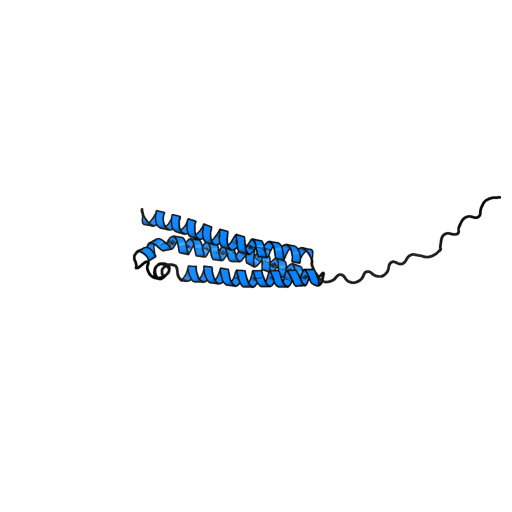0 95.75 98 GLY A N 1
ATOM 691 C CA . GLY A 1 98 ? -10.109 -0.313 9.958 1.00 95.75 98 GLY A CA 1
ATOM 692 C C . GLY A 1 98 ? -11.474 0.238 10.369 1.00 95.75 98 GLY A C 1
ATOM 693 O O . GLY A 1 98 ? -11.689 0.548 11.544 1.00 95.75 98 GLY A O 1
ATOM 694 N N . ILE A 1 99 ? -12.442 0.257 9.446 1.00 96.69 99 ILE A N 1
ATOM 695 C CA . ILE A 1 99 ? -13.827 0.666 9.730 1.00 96.69 99 ILE A CA 1
ATOM 696 C C . ILE A 1 99 ? -14.443 -0.238 10.805 1.00 96.69 99 ILE A C 1
ATOM 698 O O . ILE A 1 99 ? -15.001 0.265 11.785 1.00 96.69 99 ILE A O 1
ATOM 702 N N . ILE A 1 100 ? -14.316 -1.564 10.684 1.00 95.94 100 ILE A N 1
ATOM 703 C CA . ILE A 1 100 ? -14.873 -2.501 11.673 1.00 95.94 100 ILE A CA 1
ATOM 704 C C . ILE A 1 100 ? -14.220 -2.293 13.051 1.00 95.94 100 ILE A C 1
ATOM 706 O O . ILE A 1 100 ? -14.924 -2.284 14.066 1.00 95.94 100 ILE A O 1
ATOM 710 N N . ALA A 1 101 ? -12.903 -2.070 13.111 1.00 93.62 101 ALA A N 1
ATOM 711 C CA . ALA A 1 101 ? -12.167 -1.808 14.349 1.00 93.62 101 ALA A CA 1
ATOM 712 C C . ALA A 1 101 ? -12.659 -0.527 15.042 1.00 93.62 101 ALA A C 1
ATOM 714 O O . ALA A 1 101 ? -12.873 -0.510 16.261 1.00 93.62 101 ALA A O 1
ATOM 715 N N . ILE A 1 102 ? -12.917 0.526 14.259 1.00 93.94 102 ILE A N 1
ATOM 716 C CA . ILE A 1 102 ? -13.473 1.795 14.740 1.00 93.94 102 ILE A CA 1
ATOM 717 C C . ILE A 1 102 ? -14.890 1.594 15.282 1.00 93.94 102 ILE A C 1
ATOM 719 O O . ILE A 1 102 ? -15.179 2.015 16.407 1.00 93.94 102 ILE A O 1
ATOM 723 N N . ARG A 1 103 ? -15.760 0.925 14.515 1.00 95.62 103 ARG A N 1
ATOM 724 C CA . ARG A 1 103 ? -17.169 0.691 14.876 1.00 95.62 103 ARG A CA 1
ATOM 725 C C . ARG A 1 103 ? -17.308 -0.181 16.120 1.00 95.62 103 ARG A C 1
ATOM 727 O O . ARG A 1 103 ? -18.118 0.126 16.987 1.00 95.62 103 ARG A O 1
ATOM 734 N N . ARG A 1 104 ? -16.488 -1.228 16.251 1.00 91.19 104 ARG A N 1
ATOM 735 C CA . ARG A 1 104 ? -16.512 -2.158 17.396 1.00 91.19 104 ARG A CA 1
ATOM 736 C C . ARG A 1 104 ? -15.713 -1.675 18.608 1.00 91.19 104 ARG A C 1
ATOM 738 O O . ARG A 1 104 ? -15.599 -2.414 19.581 1.00 91.19 104 ARG A O 1
ATOM 745 N N . LYS A 1 105 ? -15.141 -0.465 18.560 1.00 86.81 105 LYS A N 1
ATOM 746 C CA . LYS A 1 105 ? -14.247 0.083 19.599 1.00 86.81 105 LYS A CA 1
ATOM 747 C C . LYS A 1 105 ? -13.063 -0.854 19.935 1.00 86.81 105 LYS A C 1
ATOM 749 O O . LYS A 1 105 ? -12.552 -0.834 21.050 1.00 86.81 105 LYS A O 1
ATOM 754 N N . ARG A 1 106 ? -12.602 -1.649 18.960 1.00 87.44 106 ARG A N 1
ATOM 755 C CA . ARG A 1 106 ? -11.545 -2.674 19.078 1.00 87.44 106 ARG A CA 1
ATOM 756 C C . ARG A 1 106 ? -10.265 -2.208 18.379 1.00 87.44 106 ARG A C 1
ATOM 758 O O . ARG A 1 106 ? -9.960 -2.644 17.275 1.00 87.44 106 ARG A O 1
ATOM 765 N N . GLY A 1 107 ? -9.540 -1.281 19.013 1.00 87.56 107 GLY A N 1
ATOM 766 C CA . GLY A 1 107 ? -8.313 -0.695 18.448 1.00 87.56 107 GLY A CA 1
ATOM 767 C C . GLY A 1 107 ? -8.558 0.521 17.545 1.00 87.56 107 GLY A C 1
ATOM 768 O O . GLY A 1 107 ? -7.973 0.620 16.472 1.00 87.56 107 GLY 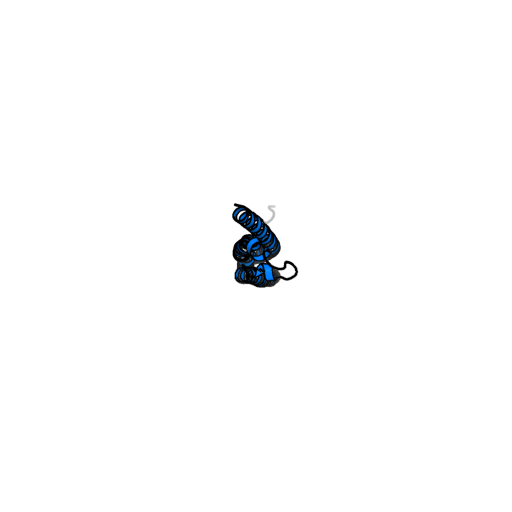A O 1
ATOM 769 N N . ARG A 1 108 ? -9.422 1.457 17.973 1.00 88.44 108 ARG A N 1
ATOM 770 C CA . ARG A 1 108 ? -9.849 2.627 17.172 1.00 88.44 108 ARG A CA 1
ATOM 771 C C . ARG A 1 108 ? -8.679 3.444 16.613 1.00 88.44 108 ARG A C 1
ATOM 773 O O . ARG A 1 108 ? -8.732 3.814 15.450 1.00 88.44 108 ARG A O 1
ATOM 780 N N . GLY A 1 109 ? -7.639 3.694 17.414 1.00 92.19 109 GLY A N 1
ATOM 781 C CA . GLY A 1 109 ? -6.471 4.468 16.976 1.00 92.19 109 GLY A CA 1
ATOM 782 C C . GLY A 1 109 ? -5.747 3.815 15.797 1.00 92.19 109 GLY A C 1
ATOM 783 O O . GLY A 1 109 ? -5.548 4.454 14.770 1.00 92.19 109 GLY A O 1
ATOM 784 N N . ALA A 1 110 ? -5.454 2.516 15.905 1.00 94.25 110 ALA A N 1
ATOM 785 C CA . ALA A 1 110 ? -4.836 1.756 14.822 1.00 94.25 110 ALA A CA 1
ATOM 786 C C . ALA A 1 110 ? -5.755 1.651 13.590 1.00 94.25 110 ALA A C 1
ATOM 788 O O . ALA A 1 110 ? -5.276 1.763 12.471 1.00 94.25 110 ALA A O 1
ATOM 789 N N . GLY A 1 111 ? -7.076 1.534 13.782 1.00 92.75 111 GLY A N 1
ATOM 790 C CA . GLY A 1 111 ? -8.042 1.555 12.678 1.00 92.75 111 GLY A CA 1
ATOM 791 C C . GLY A 1 111 ? -8.093 2.889 11.919 1.00 92.75 111 GLY A C 1
ATOM 792 O O . GLY A 1 111 ? -8.198 2.885 10.697 1.00 92.75 111 GLY A O 1
ATOM 793 N N . ILE A 1 112 ? -7.980 4.028 12.613 1.00 96.31 112 ILE A N 1
ATOM 794 C CA . ILE A 1 112 ? -7.912 5.356 11.975 1.00 96.31 112 ILE A CA 1
ATOM 795 C C . ILE A 1 112 ? -6.591 5.515 11.219 1.00 96.31 112 ILE A C 1
ATOM 797 O O . ILE A 1 112 ? -6.598 5.929 10.063 1.00 96.31 112 ILE A O 1
ATOM 801 N N . ALA A 1 113 ? -5.473 5.146 11.850 1.00 97.44 113 ALA A N 1
ATOM 802 C CA . ALA A 1 113 ? -4.167 5.172 11.201 1.00 97.44 113 ALA A CA 1
ATOM 803 C C . ALA A 1 113 ? -4.164 4.304 9.932 1.00 97.44 113 ALA A C 1
ATOM 805 O O . ALA A 1 113 ? -3.737 4.771 8.882 1.00 97.44 113 ALA A O 1
ATOM 806 N N . ALA A 1 114 ? -4.730 3.095 10.001 1.00 97.19 114 ALA A N 1
ATOM 807 C CA . ALA A 1 114 ? -4.853 2.196 8.858 1.00 97.19 114 ALA A CA 1
ATOM 808 C C . ALA A 1 114 ? -5.623 2.821 7.687 1.00 97.19 114 ALA A C 1
ATOM 810 O O . ALA A 1 114 ? -5.211 2.669 6.543 1.00 97.19 114 ALA A O 1
ATOM 811 N N . LEU A 1 115 ? -6.714 3.548 7.958 1.00 97.56 115 LEU A N 1
ATOM 812 C CA . LEU A 1 115 ? -7.486 4.229 6.915 1.00 97.56 115 LEU A CA 1
ATOM 813 C C . LEU A 1 115 ? -6.668 5.310 6.209 1.00 97.56 115 LEU A C 1
ATOM 815 O O . LEU A 1 115 ? -6.640 5.353 4.982 1.00 97.56 115 LEU A O 1
ATOM 819 N N . ILE A 1 116 ? -5.986 6.158 6.979 1.00 98.06 116 ILE A N 1
ATOM 820 C CA . ILE A 1 116 ? -5.154 7.234 6.427 1.00 98.06 116 ILE A CA 1
ATOM 821 C C . ILE A 1 116 ? -4.011 6.637 5.601 1.00 98.06 116 ILE A C 1
ATOM 823 O O . ILE A 1 116 ? -3.797 7.041 4.460 1.00 98.06 116 ILE A O 1
ATOM 827 N N . VAL A 1 117 ? -3.313 5.641 6.153 1.00 98.12 117 VAL A N 1
ATOM 828 C CA . VAL A 1 117 ? -2.194 4.968 5.483 1.00 98.12 117 VAL A CA 1
ATOM 829 C C . VAL A 1 117 ? -2.660 4.236 4.228 1.00 98.12 117 VAL A C 1
ATOM 831 O O . VAL A 1 117 ? -1.961 4.289 3.227 1.00 98.12 117 VAL A O 1
ATOM 834 N N . ALA A 1 118 ? -3.835 3.601 4.226 1.00 96.81 118 ALA A N 1
ATOM 835 C CA . ALA A 1 118 ? -4.355 2.930 3.036 1.00 96.81 118 ALA A CA 1
ATOM 836 C C . ALA A 1 118 ? -4.647 3.918 1.894 1.00 96.81 118 ALA A C 1
ATOM 838 O O . ALA A 1 118 ? -4.297 3.650 0.746 1.00 96.81 118 ALA A O 1
ATOM 839 N N . VAL A 1 119 ? -5.233 5.081 2.204 1.00 97.38 119 VAL A N 1
ATOM 840 C CA . VAL A 1 119 ? -5.497 6.131 1.205 1.00 97.38 119 VAL A CA 1
ATOM 841 C C . VAL A 1 119 ? -4.192 6.724 0.674 1.00 97.38 119 VAL A C 1
ATOM 843 O O . VAL A 1 119 ? -4.008 6.825 -0.538 1.00 97.38 119 VAL A O 1
ATOM 846 N N . LEU A 1 120 ? -3.256 7.071 1.563 1.00 98.12 120 LEU A N 1
ATOM 847 C CA . LEU A 1 120 ? -1.936 7.563 1.161 1.00 98.12 120 LEU A CA 1
ATOM 848 C C . LEU A 1 120 ? -1.143 6.503 0.391 1.00 98.12 120 LEU A C 1
ATOM 850 O O . LEU A 1 120 ? -0.445 6.841 -0.556 1.00 98.12 120 LEU A O 1
ATOM 854 N N . GLY A 1 121 ? -1.284 5.229 0.753 1.00 96.62 121 GLY A N 1
ATOM 855 C CA . GLY A 1 121 ? -0.625 4.102 0.103 1.00 96.62 121 GLY A CA 1
ATOM 856 C C . GLY A 1 121 ? -0.960 4.003 -1.380 1.00 96.62 121 GLY A C 1
ATOM 857 O O . GLY A 1 121 ? -0.060 3.784 -2.185 1.00 96.62 121 GLY A O 1
ATOM 858 N N . ALA A 1 122 ? -2.217 4.256 -1.760 1.00 96.75 122 ALA A N 1
ATOM 859 C CA . ALA A 1 122 ? -2.608 4.320 -3.166 1.00 96.75 122 ALA A CA 1
ATOM 860 C C . ALA A 1 122 ? -1.862 5.439 -3.914 1.00 96.75 122 ALA A C 1
ATOM 862 O O . ALA A 1 122 ? -1.324 5.209 -4.994 1.00 96.75 122 ALA A O 1
ATOM 863 N N . ILE A 1 123 ? -1.767 6.634 -3.320 1.00 98.19 123 ILE A N 1
ATOM 864 C CA . ILE A 1 123 ? -1.035 7.769 -3.906 1.00 98.19 123 ILE A CA 1
ATOM 865 C C . ILE A 1 123 ? 0.456 7.433 -4.034 1.00 98.19 123 ILE A C 1
ATOM 867 O O . ILE A 1 123 ? 1.039 7.605 -5.103 1.00 98.19 123 ILE A O 1
ATOM 871 N N . ILE A 1 124 ? 1.060 6.913 -2.962 1.00 98.00 124 ILE A N 1
ATOM 872 C CA . ILE A 1 124 ? 2.471 6.508 -2.915 1.00 98.00 124 ILE A CA 1
ATOM 873 C C . ILE A 1 124 ? 2.770 5.480 -4.006 1.00 98.00 124 ILE A C 1
ATOM 875 O O . ILE A 1 124 ? 3.779 5.614 -4.692 1.00 98.00 124 ILE A O 1
ATOM 879 N N . PHE A 1 125 ? 1.893 4.491 -4.202 1.00 97.75 125 PHE A N 1
ATOM 880 C CA . PHE A 1 125 ? 2.060 3.472 -5.235 1.00 97.75 125 PHE A CA 1
ATOM 881 C C . PHE A 1 125 ? 2.179 4.092 -6.628 1.00 97.75 125 PHE A C 1
ATOM 883 O O . PHE A 1 125 ? 3.155 3.832 -7.329 1.00 97.75 125 PHE A O 1
ATOM 890 N N . PHE A 1 126 ? 1.230 4.949 -7.018 1.00 97.56 126 PHE A N 1
ATOM 891 C CA . PHE A 1 126 ? 1.264 5.581 -8.336 1.00 97.56 126 PHE A CA 1
ATOM 892 C C . PHE A 1 126 ? 2.488 6.477 -8.503 1.00 97.56 126 PHE A C 1
ATOM 894 O O . PHE A 1 126 ? 3.195 6.355 -9.501 1.00 97.56 126 PHE A O 1
ATOM 901 N N . VAL A 1 127 ? 2.788 7.330 -7.520 1.00 98.19 127 VAL A N 1
ATOM 902 C CA . VAL A 1 127 ? 3.972 8.201 -7.576 1.00 98.19 127 VAL A CA 1
ATOM 903 C C . VAL A 1 127 ? 5.244 7.368 -7.739 1.00 98.19 127 VAL A C 1
ATOM 905 O O . VAL A 1 127 ? 6.052 7.664 -8.618 1.00 98.19 127 VAL A O 1
ATOM 908 N N . ALA A 1 128 ? 5.411 6.305 -6.949 1.00 97.75 128 ALA A N 1
ATOM 909 C CA . ALA A 1 128 ? 6.584 5.441 -7.012 1.00 97.75 128 ALA A CA 1
ATOM 910 C C . ALA A 1 128 ? 6.713 4.744 -8.372 1.00 97.75 128 ALA A C 1
ATOM 912 O O . ALA A 1 128 ? 7.776 4.803 -8.985 1.00 97.75 128 ALA A O 1
ATOM 913 N N . VAL A 1 129 ? 5.634 4.133 -8.870 1.00 97.56 129 VAL A N 1
ATOM 914 C CA . VAL A 1 129 ? 5.624 3.405 -10.147 1.00 97.56 129 VAL A CA 1
ATOM 915 C C . VAL A 1 129 ? 5.890 4.335 -11.329 1.00 97.56 129 VAL A C 1
ATOM 917 O O . VAL A 1 129 ? 6.772 4.041 -12.133 1.00 97.56 129 VAL A O 1
ATOM 920 N N . PHE A 1 130 ? 5.192 5.471 -11.429 1.00 97.19 130 PHE A N 1
ATOM 921 C CA . PHE A 1 130 ? 5.387 6.415 -12.535 1.00 97.19 130 PHE A CA 1
ATOM 922 C C . PHE A 1 130 ? 6.777 7.051 -12.513 1.00 97.19 130 PHE A C 1
ATOM 924 O O . PHE A 1 130 ? 7.418 7.159 -13.558 1.00 97.19 130 PHE A O 1
ATOM 931 N N . THR A 1 131 ? 7.270 7.432 -11.331 1.00 97.88 131 THR A N 1
ATOM 932 C CA . THR A 1 131 ? 8.616 8.006 -11.199 1.00 97.88 131 THR A CA 1
ATOM 933 C C . THR A 1 131 ? 9.673 6.974 -11.574 1.00 97.88 131 THR A C 1
ATOM 935 O O . THR A 1 131 ? 10.553 7.263 -12.380 1.00 97.88 131 THR A O 1
ATOM 938 N N . ALA A 1 132 ? 9.569 5.751 -11.051 1.00 97.44 132 ALA A N 1
ATOM 939 C CA . ALA A 1 132 ? 10.508 4.680 -11.354 1.00 97.44 132 ALA A CA 1
ATOM 940 C C . ALA A 1 132 ? 10.500 4.323 -12.846 1.00 97.44 132 ALA A C 1
ATOM 942 O O . ALA A 1 132 ? 11.566 4.217 -13.448 1.00 97.44 132 ALA A O 1
ATOM 943 N N . PHE A 1 133 ? 9.319 4.223 -13.461 1.00 95.44 133 PHE A N 1
ATOM 944 C CA . PHE A 1 133 ? 9.164 4.011 -14.899 1.00 95.44 133 PHE A CA 1
ATOM 945 C C . PHE A 1 133 ? 9.845 5.106 -15.728 1.00 95.44 133 PHE A C 1
ATOM 947 O O . PHE A 1 133 ? 10.620 4.796 -16.631 1.00 95.44 133 PHE A O 1
ATOM 954 N N . ALA A 1 134 ? 9.602 6.380 -15.405 1.00 94.88 134 ALA A N 1
ATOM 955 C CA . ALA A 1 134 ? 10.194 7.510 -16.118 1.00 94.88 134 ALA A CA 1
ATOM 956 C C . ALA A 1 134 ? 11.727 7.534 -15.991 1.00 94.88 134 ALA A C 1
ATOM 958 O O . ALA A 1 134 ? 12.431 7.694 -16.989 1.00 94.88 134 ALA A O 1
ATOM 959 N N . VAL A 1 135 ? 12.249 7.317 -14.779 1.00 96.50 135 VAL A N 1
ATOM 960 C CA . VAL A 1 135 ? 13.695 7.246 -14.515 1.00 96.50 135 VAL A CA 1
ATOM 961 C C . VAL A 1 135 ? 14.322 6.048 -15.234 1.00 96.50 135 VAL A C 1
ATOM 963 O O . VAL A 1 135 ? 15.380 6.185 -15.846 1.00 96.50 135 VAL A O 1
ATOM 966 N N . GLY A 1 136 ? 13.654 4.893 -15.220 1.00 93.69 136 GLY A N 1
ATOM 967 C CA . GLY A 1 136 ? 14.067 3.702 -15.959 1.00 93.69 136 GLY A CA 1
ATOM 968 C C . GLY A 1 136 ? 14.139 3.958 -17.457 1.00 93.69 136 GLY A C 1
ATOM 969 O O . GLY A 1 136 ? 15.147 3.641 -18.079 1.00 93.69 136 GLY A O 1
ATOM 970 N N . GLY A 1 137 ? 13.116 4.605 -18.020 1.00 92.12 137 GLY A N 1
ATOM 971 C CA . GLY A 1 137 ? 13.095 5.042 -19.415 1.00 92.12 137 GLY A CA 1
ATOM 972 C C . GLY A 1 137 ? 14.300 5.907 -19.766 1.00 92.12 137 GLY A C 1
ATOM 973 O O . GLY A 1 137 ? 15.048 5.569 -20.681 1.00 92.12 137 GLY A O 1
ATOM 974 N N . ALA A 1 138 ? 14.538 6.976 -19.002 1.00 91.56 138 ALA A N 1
ATOM 975 C CA . ALA A 1 138 ? 15.676 7.869 -19.214 1.00 91.56 138 ALA A CA 1
ATOM 976 C C . ALA A 1 138 ? 17.027 7.128 -19.156 1.00 91.56 138 ALA A C 1
ATOM 978 O O . ALA A 1 138 ? 17.870 7.317 -20.033 1.00 91.56 138 ALA A O 1
ATOM 979 N N . ALA A 1 139 ? 17.213 6.245 -18.169 1.00 91.81 139 ALA A N 1
ATOM 980 C CA . ALA A 1 139 ? 18.420 5.428 -18.029 1.00 91.81 139 ALA A CA 1
ATOM 981 C C . ALA A 1 139 ? 18.603 4.440 -19.192 1.00 91.81 139 ALA A C 1
ATOM 983 O O . ALA A 1 139 ? 19.720 4.241 -19.673 1.00 91.81 139 ALA A O 1
ATOM 984 N N . GLY A 1 140 ? 17.501 3.846 -19.660 1.00 87.38 140 GLY A N 1
ATOM 985 C CA . GLY A 1 140 ? 17.472 3.018 -20.857 1.00 87.38 140 GLY A CA 1
ATOM 986 C C . GLY A 1 140 ? 18.007 3.805 -22.043 1.00 87.38 140 GLY A C 1
ATOM 987 O O . GLY A 1 140 ? 19.072 3.475 -22.553 1.00 87.38 140 GLY A O 1
ATOM 988 N N . TYR A 1 141 ? 17.323 4.883 -22.435 1.00 85.25 141 TYR A N 1
ATOM 989 C CA . TYR A 1 141 ? 17.691 5.686 -23.607 1.00 85.25 141 TYR A CA 1
ATOM 990 C C . TYR A 1 141 ? 19.135 6.192 -23.574 1.00 85.25 141 TYR A C 1
ATOM 992 O O . TYR A 1 141 ? 19.810 6.092 -24.593 1.00 85.25 141 TYR A O 1
ATOM 1000 N N . ALA A 1 142 ? 19.633 6.644 -22.418 1.00 85.44 142 ALA A N 1
ATOM 1001 C CA . ALA A 1 142 ? 21.025 7.071 -22.271 1.00 85.44 142 ALA A CA 1
ATOM 1002 C C . ALA A 1 142 ? 22.031 5.969 -22.650 1.00 85.44 142 ALA A C 1
ATOM 1004 O O . ALA A 1 142 ? 23.061 6.266 -23.245 1.00 85.44 142 ALA A O 1
ATOM 1005 N N . THR A 1 143 ? 21.710 4.708 -22.345 1.00 78.88 143 THR A N 1
ATOM 1006 C CA . THR A 1 143 ? 22.548 3.545 -22.681 1.00 78.88 143 THR A CA 1
ATOM 1007 C C . THR A 1 143 ? 22.423 3.142 -24.153 1.00 78.88 143 THR A C 1
ATOM 1009 O O . THR A 1 143 ? 23.374 2.629 -24.724 1.00 78.88 143 THR A O 1
ATOM 1012 N N . PHE A 1 144 ? 21.261 3.350 -24.785 1.00 67.94 144 PHE A N 1
ATOM 1013 C CA . PHE A 1 144 ? 21.058 2.999 -26.201 1.00 67.94 144 PHE A CA 1
ATOM 1014 C C . PHE A 1 144 ? 21.693 3.985 -27.182 1.00 67.94 144 PHE A C 1
ATOM 1016 O O . PHE A 1 144 ? 21.918 3.625 -28.333 1.00 67.94 144 PHE A O 1
ATOM 1023 N N . THR A 1 145 ? 21.920 5.231 -26.764 1.00 64.56 145 THR A N 1
ATOM 1024 C CA . THR A 1 145 ? 22.469 6.296 -27.622 1.00 64.56 145 THR A CA 1
ATOM 1025 C C . THR A 1 145 ? 23.995 6.412 -27.583 1.00 64.56 145 THR A C 1
ATOM 1027 O O . THR A 1 145 ? 24.545 7.218 -28.331 1.00 64.56 145 THR A O 1
ATOM 1030 N N . THR A 1 146 ? 24.663 5.661 -26.706 1.00 56.03 146 THR A N 1
ATOM 1031 C CA . THR A 1 146 ? 26.131 5.577 -26.579 1.00 56.03 146 THR A CA 1
ATOM 1032 C C . THR A 1 146 ? 26.652 4.293 -27.192 1.00 56.03 146 THR A C 1
ATOM 1034 O O . THR A 1 146 ? 27.667 4.364 -27.916 1.00 56.03 146 THR A O 1
#

Secondary structure (DSSP, 8-state):
-PPPPPPPP-----PPPPPPPPP-HHHHHHHHHHHIIIIIHHHHHHHHHHHHHHHHHHHTTS-TTSGGGGGGGHHHHHHHHHHHHHHHHHHHHHHHHHHHHHHTTSSHHHHHHHHHHHHHHHHHHHHHHHHHHHHHHHHHHHHH--

Radius of gyration: 28.25 Å; chains: 1; bounding box: 51×38×106 Å

pLDDT: mean 88.8, std 11.28, range [56.03, 98.38]